Protein AF-A0A2D5PL57-F1 (afdb_monomer)

pLDDT: mean 83.76, std 11.52, range [42.31, 93.81]

Radius of gyration: 21.17 Å; Cα contacts (8 Å, |Δi|>4): 79; chains: 1; bounding box: 56×27×57 Å

Sequence (100 aa):
MLIHDTGSQYVMKTIISISALAGLIITVIYSLSTAAVSGHHVETGEAINLSGWQAIYVFIAEKGLHAYIFSLLPVFLSFTAIIAFTWRYILHRKQKNSDA

Secondary structure (DSSP, 8-state):
--SSSHHHHHHHHHHHHHHHHHHHHHHHHHHHHH-EEEEE-TTT-PEEEEETHHHHHHHHHHH-HHHHHHHHHHHHHHHHHHHHHHHHHHHHHHHHHH--

Foldseek 3Di:
DPDPVPVVVVVLVVQLVVLLVVLVVVLLVVCQQPQWDWDADPVPRHIDIDGGPVSLVVCCVVPNPVVVVVVSVVSSVVSSVVSSVVVVVVVVVVVVVVVD

Mean predicted aligned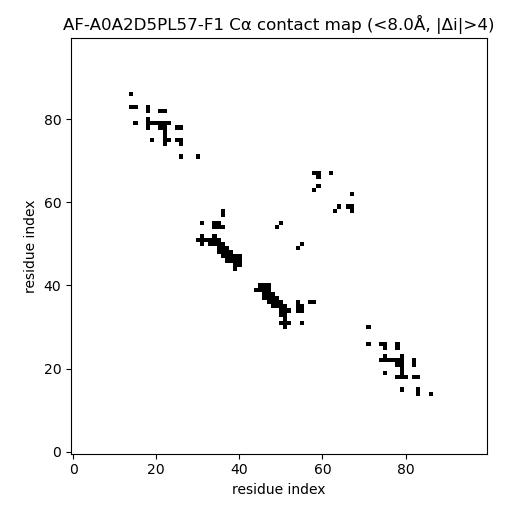 error: 8.34 Å

Structure (mmCIF, N/CA/C/O backbone):
data_AF-A0A2D5PL57-F1
#
_entry.id   AF-A0A2D5PL57-F1
#
loop_
_atom_site.group_PDB
_atom_site.id
_atom_site.type_symbol
_atom_site.label_atom_id
_atom_site.label_alt_id
_atom_site.label_comp_id
_atom_site.label_asym_id
_atom_site.label_entity_id
_atom_site.label_seq_id
_atom_site.pdbx_PDB_ins_code
_atom_site.Cartn_x
_atom_site.Cartn_y
_atom_site.Cartn_z
_atom_site.occupancy
_atom_site.B_iso_or_equiv
_atom_site.auth_seq_id
_atom_site.auth_comp_id
_atom_site.auth_asym_id
_atom_site.auth_atom_id
_atom_site.pdbx_PDB_model_num
ATOM 1 N N . MET A 1 1 ? -31.578 17.968 24.347 1.00 42.31 1 MET A N 1
ATOM 2 C CA . MET A 1 1 ? -31.079 16.581 24.230 1.00 42.31 1 MET A CA 1
ATOM 3 C C . MET A 1 1 ? -30.146 16.509 23.019 1.00 42.31 1 MET A C 1
ATOM 5 O O . MET A 1 1 ? -30.619 16.216 21.939 1.00 42.31 1 MET A O 1
ATOM 9 N N . LEU A 1 2 ? -28.869 16.909 23.148 1.00 48.16 2 LEU A N 1
ATOM 10 C CA . LEU A 1 2 ? -27.935 17.029 22.001 1.00 48.16 2 LEU A CA 1
ATOM 11 C C . LEU A 1 2 ? -26.445 16.793 22.355 1.00 48.16 2 LEU A C 1
ATOM 13 O O . LEU A 1 2 ? -25.574 17.025 21.529 1.00 48.16 2 LEU A O 1
ATOM 17 N N . ILE A 1 3 ? -26.120 16.333 23.571 1.00 51.72 3 ILE A N 1
ATOM 18 C CA . ILE A 1 3 ? -24.721 16.299 24.057 1.00 51.72 3 ILE A CA 1
ATOM 19 C C . ILE A 1 3 ? -24.068 14.907 23.903 1.00 51.72 3 ILE A C 1
ATOM 21 O O . ILE A 1 3 ? -22.857 14.773 24.028 1.00 51.72 3 ILE A O 1
ATOM 25 N N . HIS A 1 4 ? -24.827 13.861 23.561 1.00 49.00 4 HIS A N 1
ATOM 26 C CA . HIS A 1 4 ? -24.322 12.480 23.607 1.00 49.00 4 HIS A CA 1
ATOM 27 C C . HIS A 1 4 ? -23.671 11.963 22.302 1.00 49.00 4 HIS A C 1
ATOM 29 O O . HIS A 1 4 ? -23.108 10.869 22.299 1.00 49.00 4 HIS A O 1
ATOM 35 N N . ASP A 1 5 ? -23.714 12.723 21.201 1.00 56.97 5 ASP A N 1
ATOM 36 C CA . ASP A 1 5 ? -23.240 12.251 19.883 1.00 56.97 5 ASP A CA 1
ATOM 37 C C . ASP A 1 5 ? -21.818 12.734 19.524 1.00 56.97 5 ASP A C 1
ATOM 39 O O . ASP A 1 5 ? -21.108 12.121 18.727 1.00 56.97 5 ASP A O 1
ATOM 43 N N . THR A 1 6 ? -21.324 13.796 20.167 1.00 57.62 6 THR A N 1
ATOM 44 C CA . THR A 1 6 ? -19.999 14.357 19.850 1.00 57.62 6 THR A CA 1
ATOM 45 C C . THR A 1 6 ? -18.869 13.398 20.229 1.00 57.62 6 THR A C 1
ATOM 47 O O . THR A 1 6 ? -17.990 13.138 19.409 1.00 57.62 6 THR A O 1
ATOM 50 N N . GLY A 1 7 ? -18.916 12.796 21.423 1.00 62.38 7 GLY A N 1
ATOM 51 C CA . GLY A 1 7 ? -17.882 11.869 21.904 1.00 62.38 7 GLY A CA 1
ATOM 52 C C . GLY A 1 7 ? -17.693 10.635 21.012 1.00 62.38 7 GLY A C 1
ATOM 53 O O . GLY A 1 7 ? -16.562 10.244 20.727 1.00 62.38 7 GLY A O 1
ATOM 54 N N . SER A 1 8 ? -18.786 10.068 20.495 1.00 67.12 8 SER A N 1
ATOM 55 C CA . SER A 1 8 ? -18.750 8.900 19.601 1.00 67.12 8 SER A CA 1
ATOM 56 C C . SER A 1 8 ? -18.145 9.243 18.233 1.00 67.12 8 SER A C 1
ATOM 58 O O . SER A 1 8 ? -17.325 8.495 17.693 1.00 67.12 8 SER A O 1
ATOM 60 N N . GLN A 1 9 ? -18.454 10.431 17.701 1.00 71.62 9 GLN A N 1
ATOM 61 C CA . GLN A 1 9 ? -17.883 10.899 16.437 1.00 71.62 9 GLN A CA 1
ATOM 62 C C . GLN A 1 9 ? -16.378 11.184 16.521 1.00 71.62 9 GLN A C 1
ATOM 64 O O . GLN A 1 9 ? -15.650 10.877 15.573 1.00 71.62 9 GLN A O 1
ATOM 69 N N . TYR A 1 10 ? -15.884 11.739 17.634 1.00 77.94 10 TYR A N 1
ATOM 70 C CA . TYR A 1 10 ? -14.444 11.956 17.827 1.00 77.94 10 TYR A CA 1
ATOM 71 C C . TYR A 1 10 ? -13.669 10.636 17.879 1.00 77.94 10 TYR A C 1
ATOM 73 O O . TYR A 1 10 ? -12.620 10.509 17.240 1.00 77.94 10 TYR A O 1
ATOM 81 N N . VAL A 1 11 ? -14.205 9.631 18.575 1.00 79.81 11 VAL A N 1
ATOM 82 C CA . VAL A 1 11 ? -13.608 8.289 18.635 1.00 79.81 11 VAL A CA 1
ATOM 83 C C . VAL A 1 11 ? -13.581 7.645 17.247 1.00 79.81 11 VAL A C 1
ATOM 85 O O . VAL A 1 11 ? -12.534 7.159 16.824 1.00 79.81 11 VAL A O 1
ATOM 88 N N . MET A 1 12 ? -14.680 7.719 16.489 1.00 80.69 12 MET A N 1
ATOM 89 C CA . MET A 1 12 ? -14.746 7.161 15.134 1.00 80.69 12 MET A CA 1
ATOM 90 C C . MET A 1 12 ? -13.745 7.825 14.176 1.00 80.69 12 MET A C 1
ATOM 92 O O . MET A 1 12 ? -13.020 7.130 13.465 1.00 80.69 12 MET A O 1
ATOM 96 N N . LYS A 1 13 ? -13.644 9.161 14.187 1.00 84.75 13 LYS A N 1
ATOM 97 C CA . LYS A 1 13 ? -12.660 9.901 13.375 1.00 84.75 13 LYS A CA 1
ATOM 98 C C . LYS A 1 13 ? -11.227 9.511 13.732 1.00 84.75 13 LYS A C 1
ATOM 100 O O . LYS A 1 13 ? -10.412 9.303 12.841 1.00 84.75 13 LYS A O 1
ATOM 105 N N . THR A 1 14 ? -10.936 9.356 15.022 1.00 85.69 14 THR A N 1
ATOM 106 C CA . THR A 1 14 ? -9.604 8.966 15.507 1.00 85.69 14 THR A CA 1
ATOM 107 C C . THR A 1 14 ? -9.223 7.566 15.027 1.00 85.69 14 THR A C 1
ATOM 109 O O . THR A 1 14 ? -8.120 7.371 14.519 1.00 85.69 14 THR A O 1
ATOM 112 N N . ILE A 1 15 ? -10.147 6.602 15.110 1.00 85.75 15 ILE A N 1
ATOM 113 C CA . ILE A 1 15 ? -9.929 5.230 14.628 1.00 85.75 15 ILE A CA 1
ATOM 114 C C . ILE A 1 15 ? -9.656 5.224 13.126 1.00 85.75 15 ILE A C 1
ATOM 116 O O . ILE A 1 15 ? -8.711 4.570 12.687 1.00 85.75 15 ILE A O 1
ATOM 120 N N . ILE A 1 16 ? -10.441 5.968 12.340 1.00 87.94 16 ILE A N 1
ATOM 121 C CA . ILE A 1 16 ? -10.239 6.070 10.890 1.00 87.94 16 ILE A CA 1
ATOM 122 C C . ILE A 1 16 ? -8.863 6.670 10.585 1.00 87.94 16 ILE A C 1
ATOM 124 O O . ILE A 1 16 ? -8.118 6.083 9.805 1.00 87.94 16 ILE A O 1
ATOM 128 N N . SER A 1 17 ? -8.489 7.780 11.227 1.00 87.81 17 SER A N 1
ATOM 129 C CA . SER A 1 17 ? -7.196 8.439 10.998 1.00 87.81 17 SER A CA 1
ATOM 130 C C . SER A 1 17 ? -6.006 7.541 11.343 1.00 87.81 17 SER A C 1
ATOM 132 O O . SER A 1 17 ? -5.063 7.445 10.559 1.00 87.81 17 SER A O 1
ATOM 134 N N . ILE A 1 18 ? -6.052 6.837 12.479 1.00 90.19 18 ILE A N 1
ATOM 135 C CA . ILE A 1 18 ? -4.988 5.903 12.883 1.00 90.19 18 ILE A CA 1
ATOM 136 C C . ILE A 1 18 ? -4.921 4.714 11.918 1.00 90.19 18 ILE A C 1
ATOM 138 O O . ILE A 1 18 ? -3.834 4.311 11.509 1.00 90.19 18 ILE A O 1
ATOM 142 N N . SER A 1 19 ? -6.073 4.178 11.510 1.00 89.38 19 SER A N 1
ATOM 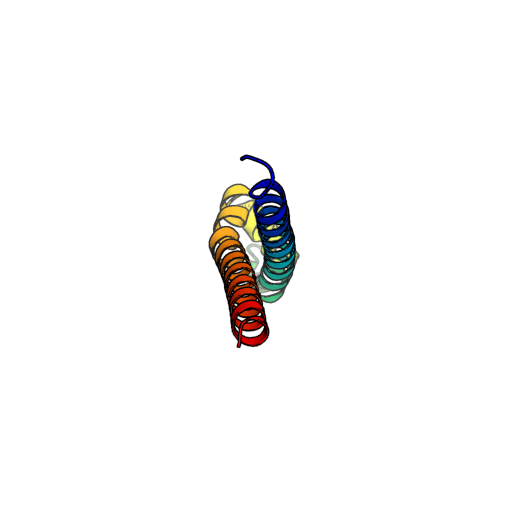143 C CA . SER A 1 19 ? -6.142 3.049 10.572 1.00 89.38 19 SER A CA 1
ATOM 144 C C . SER A 1 19 ? -5.642 3.429 9.177 1.00 89.38 19 SER A C 1
ATOM 146 O O . SER A 1 19 ? -4.984 2.627 8.514 1.00 89.38 19 SER A O 1
ATOM 148 N N . ALA A 1 20 ? -5.921 4.655 8.727 1.00 89.69 20 ALA A N 1
ATOM 149 C CA . ALA A 1 20 ? -5.394 5.196 7.479 1.00 89.69 20 ALA A CA 1
ATOM 150 C C . ALA A 1 20 ? -3.871 5.351 7.556 1.00 89.69 20 ALA A C 1
ATOM 152 O O . ALA A 1 20 ? -3.162 4.875 6.676 1.00 89.69 20 ALA A O 1
ATOM 153 N N . LEU A 1 21 ? -3.346 5.932 8.639 1.00 93.00 21 LEU A N 1
ATOM 154 C CA . LEU A 1 21 ? -1.902 6.086 8.817 1.00 93.00 21 LEU A CA 1
ATOM 155 C C . LEU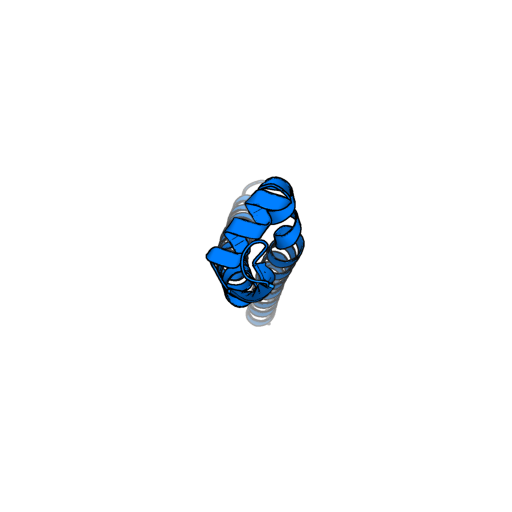 A 1 21 ? -1.180 4.731 8.849 1.00 93.00 21 LEU A C 1
ATOM 157 O O . LEU A 1 21 ? -0.190 4.539 8.145 1.00 93.00 21 LEU A O 1
ATOM 161 N N . ALA A 1 22 ? -1.695 3.775 9.622 1.00 91.06 22 ALA A N 1
ATOM 162 C CA . ALA A 1 22 ? -1.128 2.434 9.702 1.00 91.06 22 ALA A CA 1
ATOM 163 C C . ALA A 1 22 ? -1.196 1.703 8.351 1.00 91.06 22 ALA A C 1
ATOM 165 O O . ALA A 1 22 ? -0.208 1.108 7.925 1.00 91.06 22 ALA A O 1
ATOM 166 N N . GLY A 1 23 ? -2.323 1.806 7.637 1.00 90.56 23 GLY A N 1
ATOM 167 C CA . GLY A 1 23 ? -2.463 1.261 6.286 1.00 90.56 23 GLY A CA 1
ATOM 168 C C . GLY A 1 23 ? -1.461 1.865 5.302 1.00 90.56 23 GLY A C 1
ATOM 169 O O . GLY A 1 23 ? -0.878 1.134 4.502 1.00 90.56 23 GLY A O 1
ATOM 170 N N . LEU A 1 24 ? -1.186 3.170 5.394 1.00 92.44 24 LEU A N 1
ATOM 171 C CA . LEU A 1 24 ? -0.193 3.845 4.555 1.00 92.44 24 LEU A CA 1
ATOM 172 C C . LEU A 1 24 ? 1.218 3.316 4.822 1.00 92.44 24 LEU A C 1
ATOM 174 O O . LEU A 1 24 ? 1.921 2.960 3.880 1.00 92.44 24 LEU A O 1
ATOM 178 N N . ILE A 1 25 ? 1.611 3.195 6.093 1.00 93.81 25 ILE A N 1
ATOM 179 C CA . ILE A 1 25 ? 2.923 2.654 6.481 1.00 93.81 25 ILE A CA 1
ATOM 180 C C . ILE A 1 25 ? 3.092 1.224 5.958 1.00 93.81 25 ILE A C 1
ATOM 182 O O . ILE A 1 25 ? 4.101 0.913 5.325 1.00 93.81 25 ILE A O 1
ATOM 186 N N . ILE A 1 26 ? 2.090 0.365 6.164 1.00 93.12 26 ILE A N 1
ATOM 187 C CA . ILE A 1 26 ? 2.125 -1.023 5.686 1.00 93.12 26 ILE A CA 1
ATOM 188 C C . ILE A 1 26 ? 2.220 -1.068 4.160 1.00 93.12 26 ILE A C 1
ATOM 190 O O . ILE A 1 26 ? 2.967 -1.875 3.620 1.00 93.12 26 ILE A O 1
ATOM 194 N N . THR A 1 2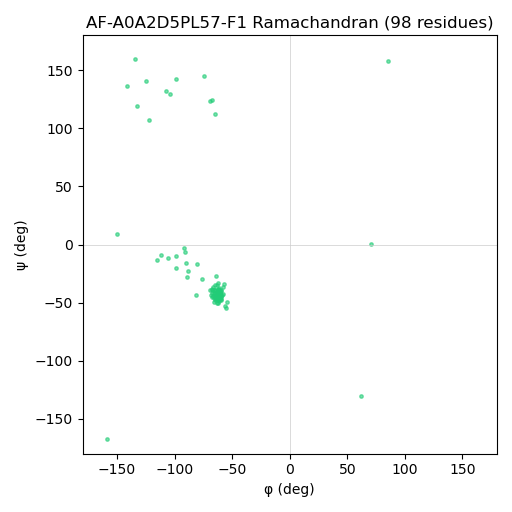7 ? 1.519 -0.180 3.458 1.00 93.00 27 THR A N 1
ATOM 195 C CA . THR A 1 27 ? 1.559 -0.106 1.990 1.00 93.00 27 THR A CA 1
ATOM 196 C C . THR A 1 27 ? 2.939 0.286 1.473 1.00 93.00 27 THR A C 1
ATOM 198 O O . THR A 1 27 ? 3.406 -0.283 0.489 1.00 93.00 27 THR A O 1
ATOM 201 N N . VAL A 1 28 ? 3.623 1.215 2.145 1.00 91.62 28 VAL A N 1
ATOM 202 C CA . VAL A 1 28 ? 5.005 1.588 1.803 1.00 91.62 28 VAL A CA 1
ATOM 203 C C . VAL A 1 28 ? 5.949 0.402 2.007 1.00 91.62 28 VAL A C 1
ATOM 205 O O . VAL A 1 28 ? 6.744 0.096 1.119 1.00 91.62 28 VAL A O 1
ATOM 208 N N . ILE A 1 29 ? 5.833 -0.298 3.141 1.00 93.06 29 ILE A N 1
ATOM 209 C CA . ILE A 1 29 ? 6.642 -1.491 3.435 1.00 93.06 29 ILE A CA 1
ATOM 210 C C . ILE A 1 29 ? 6.371 -2.593 2.407 1.00 93.06 29 ILE A C 1
ATOM 212 O O . ILE A 1 29 ? 7.314 -3.180 1.876 1.00 93.06 29 ILE A O 1
ATOM 216 N N . TYR A 1 30 ? 5.096 -2.850 2.104 1.00 92.06 30 TYR A N 1
ATOM 217 C CA . TYR A 1 30 ? 4.674 -3.809 1.090 1.00 92.06 30 TYR A CA 1
ATOM 218 C C . TYR A 1 30 ? 5.306 -3.469 -0.257 1.00 92.06 30 TYR A C 1
ATOM 220 O O . TYR A 1 30 ? 6.006 -4.307 -0.812 1.00 92.06 30 TYR A O 1
ATOM 228 N N . SER A 1 31 ? 5.154 -2.223 -0.718 1.00 91.81 31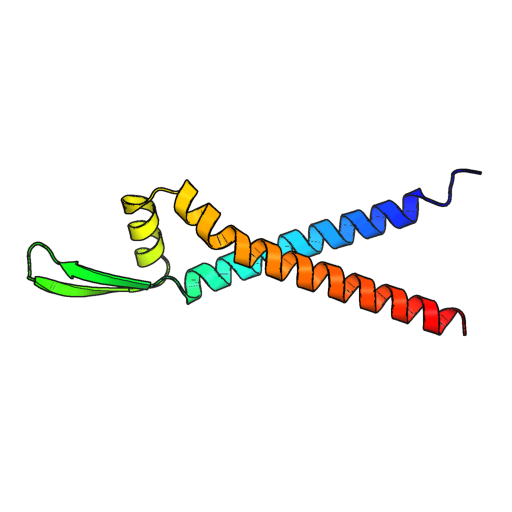 SER A N 1
ATOM 229 C CA . SER A 1 31 ? 5.708 -1.781 -1.997 1.00 91.81 31 SER A CA 1
ATOM 230 C C . SER A 1 31 ? 7.211 -2.038 -2.092 1.00 91.81 31 SER A C 1
ATOM 232 O O . SER A 1 31 ? 7.674 -2.658 -3.044 1.00 91.81 31 SER A O 1
ATOM 234 N N . LEU A 1 32 ? 7.979 -1.640 -1.074 1.00 91.12 32 LEU A N 1
ATOM 235 C CA . LEU A 1 32 ? 9.429 -1.848 -1.061 1.00 91.12 32 LEU A CA 1
ATOM 236 C C . LEU A 1 32 ? 9.821 -3.329 -1.024 1.00 91.12 32 LEU A C 1
ATOM 238 O O . LEU A 1 32 ? 10.818 -3.704 -1.636 1.00 91.12 32 LEU A O 1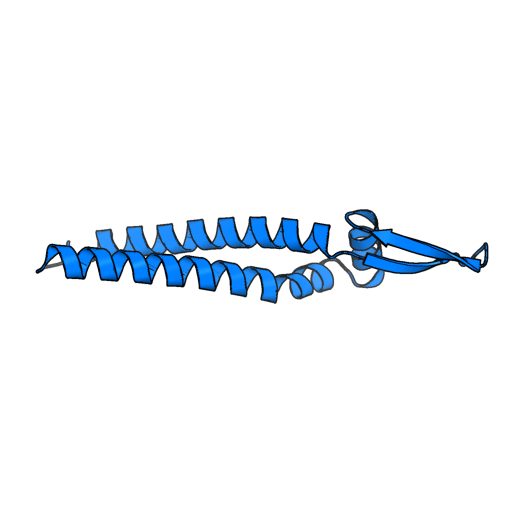
ATOM 242 N N . SER A 1 33 ? 9.042 -4.156 -0.327 1.00 90.25 33 SER A N 1
ATOM 243 C CA . SER A 1 33 ? 9.313 -5.591 -0.185 1.00 90.25 33 SER A CA 1
ATOM 244 C C . SER A 1 33 ? 8.961 -6.386 -1.445 1.00 90.25 33 SER A C 1
ATOM 246 O O . SER A 1 33 ? 9.573 -7.418 -1.700 1.00 90.25 33 SER A O 1
ATOM 248 N N . THR A 1 34 ? 7.971 -5.934 -2.222 1.00 88.44 34 THR A N 1
ATOM 249 C CA . THR A 1 34 ? 7.464 -6.659 -3.399 1.00 88.44 34 THR A CA 1
ATOM 250 C C . THR A 1 34 ? 7.887 -6.056 -4.732 1.00 88.44 34 THR A C 1
ATOM 252 O O . THR A 1 34 ? 7.671 -6.680 -5.768 1.00 88.44 34 THR A O 1
ATOM 255 N N . ALA A 1 35 ? 8.448 -4.846 -4.744 1.00 86.88 35 ALA A N 1
ATOM 256 C CA . ALA A 1 35 ? 8.910 -4.219 -5.972 1.00 86.88 35 ALA A CA 1
ATOM 257 C C . ALA A 1 35 ? 10.072 -5.015 -6.574 1.00 86.88 35 ALA A C 1
ATOM 259 O O . ALA A 1 35 ? 11.176 -5.043 -6.026 1.00 86.88 35 ALA A O 1
ATOM 260 N N . ALA A 1 36 ? 9.812 -5.623 -7.727 1.00 86.12 36 ALA A N 1
ATOM 261 C CA . ALA A 1 36 ? 10.792 -6.326 -8.534 1.00 86.12 36 ALA A CA 1
ATOM 262 C C . ALA A 1 36 ? 10.518 -6.058 -10.019 1.00 86.12 36 ALA A C 1
ATOM 264 O O . ALA A 1 36 ? 9.366 -6.074 -10.456 1.00 86.12 36 ALA A O 1
ATOM 265 N N . VAL A 1 37 ? 11.576 -5.802 -10.787 1.00 81.25 37 VAL A N 1
ATOM 266 C CA . VAL A 1 37 ? 11.533 -5.629 -12.243 1.00 81.25 37 VAL A CA 1
ATOM 267 C C . VAL A 1 37 ? 12.644 -6.475 -12.846 1.00 81.25 37 VAL A C 1
ATOM 269 O O . VAL A 1 37 ? 13.822 -6.259 -12.570 1.00 81.25 37 VAL A O 1
ATOM 272 N N . SER A 1 38 ? 12.259 -7.432 -13.683 1.00 82.62 38 SER A N 1
ATOM 273 C CA . SER A 1 38 ? 13.176 -8.276 -14.444 1.00 82.62 38 SER A CA 1
ATOM 274 C C . SER A 1 38 ? 13.158 -7.874 -15.917 1.00 82.62 38 SER A C 1
ATOM 276 O O . SER A 1 38 ? 12.082 -7.756 -16.504 1.00 82.62 38 SER A O 1
ATOM 278 N N . GLY A 1 39 ? 14.331 -7.713 -16.520 1.00 80.69 39 GLY A N 1
ATOM 279 C CA . GLY A 1 39 ? 14.488 -7.341 -17.926 1.00 80.69 39 GLY A CA 1
ATOM 280 C C . GLY A 1 39 ? 15.861 -7.724 -18.467 1.00 80.69 39 GLY A C 1
ATOM 281 O O . GLY A 1 39 ? 16.593 -8.488 -17.835 1.00 80.69 39 GLY A O 1
ATOM 282 N N . HIS A 1 40 ? 16.215 -7.220 -19.646 1.00 80.56 40 HIS A N 1
ATOM 283 C CA . HIS A 1 40 ? 17.542 -7.393 -20.243 1.00 80.56 40 HIS A CA 1
ATOM 284 C C . HIS A 1 40 ? 18.133 -6.025 -20.573 1.00 80.56 40 HIS A C 1
ATOM 286 O O . HIS A 1 40 ? 17.416 -5.127 -21.019 1.00 80.56 40 HIS A O 1
ATOM 292 N N . HIS A 1 41 ? 19.431 -5.857 -20.342 1.00 73.94 41 HIS A N 1
ATOM 293 C CA . HIS A 1 41 ? 20.134 -4.632 -20.689 1.00 73.94 41 HIS A CA 1
ATOM 294 C C . HIS A 1 41 ? 20.182 -4.500 -22.213 1.00 73.94 41 HIS A C 1
ATOM 296 O O . HIS A 1 41 ? 20.674 -5.395 -22.897 1.00 73.94 41 HIS A O 1
ATOM 302 N N . VAL A 1 42 ? 19.683 -3.387 -22.754 1.00 74.00 42 VAL A N 1
ATOM 303 C CA . VAL A 1 42 ? 19.562 -3.198 -24.212 1.00 74.00 42 VAL A CA 1
ATOM 304 C C . VAL A 1 42 ? 20.932 -3.226 -24.901 1.00 74.00 42 VAL A C 1
ATOM 306 O O . VAL A 1 42 ? 21.049 -3.716 -26.018 1.00 74.00 42 VAL A O 1
ATOM 309 N N . GLU A 1 43 ? 21.977 -2.749 -24.219 1.00 75.31 43 GLU A N 1
ATOM 310 C CA . GLU A 1 43 ? 23.331 -2.647 -24.786 1.00 75.31 43 GLU A CA 1
ATOM 311 C C . GLU A 1 43 ? 24.201 -3.899 -24.599 1.00 75.31 43 GLU A C 1
ATOM 313 O O . GLU A 1 43 ? 25.086 -4.143 -25.414 1.00 75.31 43 GLU A O 1
ATOM 318 N N . THR A 1 44 ? 23.976 -4.699 -23.549 1.00 76.62 44 THR A N 1
ATOM 319 C CA . THR A 1 44 ? 24.842 -5.853 -23.218 1.00 76.62 44 THR A CA 1
ATOM 320 C C . THR A 1 44 ? 24.128 -7.198 -23.332 1.00 76.62 44 THR A C 1
ATOM 322 O O . THR A 1 44 ? 24.777 -8.239 -23.334 1.00 76.62 44 THR A O 1
ATOM 325 N N . GLY A 1 45 ? 22.795 -7.204 -23.438 1.00 75.25 45 GLY A N 1
ATOM 326 C CA . GLY A 1 45 ? 21.975 -8.416 -23.465 1.00 75.25 45 GLY A CA 1
ATOM 327 C C . GLY A 1 45 ? 21.894 -9.156 -22.125 1.00 75.25 45 GLY A C 1
ATOM 328 O O . GLY A 1 45 ? 21.235 -10.190 -22.045 1.00 75.25 45 GLY A O 1
ATOM 329 N N . GLU A 1 46 ? 22.537 -8.651 -21.070 1.00 81.12 46 GLU A N 1
ATOM 330 C CA . GLU A 1 46 ? 22.567 -9.304 -19.761 1.00 81.12 46 GLU A CA 1
ATOM 331 C C . GLU A 1 46 ? 21.231 -9.169 -19.025 1.00 81.12 46 GLU A C 1
ATOM 333 O O . GLU A 1 46 ? 20.549 -8.143 -19.106 1.00 81.12 46 GLU A O 1
ATOM 338 N N . ALA A 1 47 ? 20.855 -10.205 -18.272 1.00 78.25 47 ALA A N 1
ATOM 339 C CA . ALA A 1 47 ? 19.650 -10.180 -17.457 1.00 78.25 47 ALA A CA 1
ATOM 340 C C . ALA A 1 47 ? 19.811 -9.199 -16.287 1.00 78.25 47 ALA A C 1
ATOM 342 O O . ALA A 1 47 ? 20.712 -9.338 -15.462 1.00 78.25 47 ALA A O 1
ATOM 343 N N . ILE A 1 48 ? 18.893 -8.237 -16.188 1.00 82.00 48 ILE A N 1
ATOM 344 C CA . ILE A 1 48 ? 18.810 -7.301 -15.069 1.00 82.00 48 ILE A CA 1
ATOM 345 C C . ILE A 1 48 ? 17.655 -7.735 -14.177 1.00 82.00 48 ILE A C 1
ATOM 347 O O . ILE A 1 48 ? 16.530 -7.924 -14.645 1.00 82.00 48 ILE A O 1
ATOM 351 N N . ASN A 1 49 ? 17.927 -7.848 -12.881 1.00 84.94 49 ASN A N 1
ATOM 352 C CA . ASN A 1 49 ? 16.902 -7.996 -11.862 1.00 84.94 49 ASN A CA 1
ATOM 353 C C . ASN A 1 49 ? 17.041 -6.847 -10.861 1.00 84.94 49 ASN A C 1
ATOM 355 O O . ASN A 1 49 ? 18.003 -6.794 -10.096 1.00 84.94 49 ASN A O 1
ATOM 359 N N . LEU A 1 50 ? 16.109 -5.900 -10.919 1.00 86.50 50 LEU A N 1
ATOM 360 C CA . LEU A 1 50 ? 16.039 -4.764 -10.010 1.00 86.50 50 LEU A CA 1
ATOM 361 C C . LEU A 1 50 ? 15.018 -5.058 -8.920 1.00 86.50 50 LEU A C 1
ATOM 363 O O . LEU A 1 50 ? 13.945 -5.593 -9.193 1.00 86.50 50 LEU A O 1
ATOM 367 N N . SER A 1 51 ? 15.316 -4.633 -7.697 1.00 89.25 51 SER A N 1
ATOM 368 C CA . SER A 1 51 ? 14.414 -4.774 -6.551 1.00 89.25 51 SER A CA 1
ATOM 369 C C . SER A 1 51 ? 14.321 -3.487 -5.735 1.00 89.25 51 SER A C 1
ATOM 371 O O . SER A 1 51 ? 15.208 -2.630 -5.793 1.00 89.25 51 SER A O 1
ATOM 373 N N . GLY A 1 52 ? 13.255 -3.351 -4.949 1.00 88.62 52 GLY A N 1
ATOM 374 C CA . GLY A 1 52 ? 13.060 -2.227 -4.035 1.00 88.62 52 GLY A CA 1
ATOM 375 C C . GLY A 1 52 ? 12.989 -0.886 -4.770 1.00 88.62 52 GLY A C 1
ATOM 376 O O . GLY A 1 52 ? 12.258 -0.735 -5.748 1.00 88.62 52 GLY A O 1
ATOM 377 N N . TRP A 1 53 ? 13.762 0.103 -4.313 1.00 89.25 53 TRP A N 1
ATOM 378 C CA . TRP A 1 53 ? 13.729 1.469 -4.853 1.00 89.25 53 TRP A CA 1
ATOM 379 C C . TRP A 1 53 ? 14.031 1.559 -6.354 1.00 89.25 53 TRP A C 1
ATOM 381 O O . TRP A 1 53 ? 13.411 2.362 -7.047 1.00 89.25 53 TRP A O 1
ATOM 391 N N . GLN A 1 54 ? 14.944 0.730 -6.868 1.00 89.44 54 GLN A N 1
ATOM 392 C CA . GLN A 1 54 ? 15.307 0.740 -8.290 1.00 89.44 54 GLN A CA 1
ATOM 393 C C . GLN A 1 54 ? 14.151 0.247 -9.164 1.00 89.44 54 GLN A C 1
ATOM 395 O O . GLN A 1 54 ? 13.818 0.878 -10.164 1.00 89.44 54 GLN A O 1
ATOM 400 N N . ALA A 1 55 ? 13.488 -0.833 -8.744 1.00 88.50 55 ALA A N 1
ATOM 401 C CA . ALA A 1 55 ? 12.305 -1.360 -9.417 1.00 88.50 55 ALA A CA 1
ATOM 402 C C . ALA A 1 55 ? 11.146 -0.351 -9.411 1.00 88.50 55 ALA A C 1
ATOM 404 O O . ALA A 1 55 ? 10.489 -0.160 -10.432 1.00 88.50 55 ALA A O 1
ATOM 405 N N . ILE A 1 56 ? 10.929 0.343 -8.287 1.00 90.44 56 ILE A N 1
ATOM 406 C CA . ILE A 1 56 ? 9.909 1.398 -8.176 1.00 90.44 56 ILE A CA 1
ATOM 407 C C . ILE A 1 56 ? 10.217 2.554 -9.128 1.00 90.44 56 ILE A C 1
ATOM 409 O O . ILE A 1 56 ? 9.321 3.030 -9.824 1.00 90.44 56 ILE A O 1
ATOM 413 N N . TYR A 1 57 ? 11.472 3.003 -9.176 1.00 90.69 57 TYR A N 1
ATOM 414 C CA . TYR A 1 57 ? 11.872 4.100 -10.052 1.00 90.69 57 TYR A CA 1
ATOM 415 C C . TYR A 1 57 ? 11.638 3.758 -11.526 1.00 90.69 57 TYR A C 1
ATOM 417 O O . TYR A 1 57 ? 11.024 4.547 -12.241 1.00 90.69 57 TYR A O 1
ATOM 425 N N . VAL A 1 58 ? 12.050 2.563 -11.959 1.00 90.44 58 VAL A N 1
ATOM 426 C CA . VAL A 1 58 ? 11.818 2.086 -13.330 1.00 90.44 58 VAL A CA 1
ATOM 427 C C . VAL A 1 58 ? 10.323 1.980 -13.626 1.00 90.44 58 VAL A C 1
ATOM 429 O O . VAL A 1 58 ? 9.865 2.497 -14.640 1.00 90.44 58 VAL A O 1
ATOM 432 N N . PHE A 1 59 ? 9.532 1.424 -12.706 1.00 88.94 59 PHE A N 1
ATOM 433 C CA . PHE A 1 59 ? 8.080 1.348 -12.873 1.00 88.94 59 PHE A CA 1
ATOM 434 C C . PHE A 1 59 ? 7.442 2.736 -13.049 1.00 88.94 59 PHE A C 1
ATOM 436 O O . PHE A 1 59 ? 6.582 2.918 -13.911 1.00 88.94 59 PHE A O 1
ATOM 443 N N . ILE A 1 60 ? 7.856 3.728 -12.251 1.00 92.00 60 ILE A N 1
ATOM 444 C CA . ILE A 1 60 ? 7.360 5.109 -12.353 1.00 92.00 60 ILE A CA 1
ATOM 445 C C . ILE A 1 60 ? 7.813 5.758 -13.663 1.00 92.00 60 ILE A C 1
ATOM 447 O O . ILE A 1 60 ? 7.024 6.477 -14.273 1.00 92.00 60 ILE A O 1
ATOM 451 N N . ALA A 1 61 ? 9.046 5.514 -14.105 1.00 91.38 61 ALA A N 1
ATOM 452 C CA . ALA A 1 61 ? 9.559 6.045 -15.363 1.00 91.38 61 ALA A CA 1
ATOM 453 C C . ALA A 1 61 ? 8.798 5.483 -16.577 1.00 91.38 61 ALA A C 1
ATOM 455 O O . ALA A 1 61 ? 8.496 6.228 -17.505 1.00 91.38 61 ALA A O 1
ATOM 456 N N . GLU A 1 62 ? 8.438 4.197 -16.552 1.00 89.31 62 GLU A N 1
ATOM 457 C CA . GLU A 1 62 ? 7.748 3.526 -17.660 1.00 89.31 62 GLU A CA 1
ATOM 458 C C . GLU A 1 62 ? 6.234 3.774 -17.682 1.00 89.31 62 GLU A C 1
ATOM 460 O O . GLU A 1 62 ? 5.651 3.987 -18.744 1.00 89.31 62 GLU A O 1
ATOM 465 N N . LYS A 1 63 ? 5.572 3.714 -16.519 1.00 90.19 63 LYS A N 1
ATOM 466 C CA . LYS A 1 63 ? 4.097 3.725 -16.412 1.00 90.19 63 LYS A CA 1
ATOM 467 C C . LYS A 1 63 ? 3.538 4.997 -15.779 1.00 90.19 63 LYS A C 1
ATOM 469 O O . LYS A 1 63 ? 2.329 5.218 -15.794 1.00 90.19 63 LYS A O 1
ATOM 474 N N . GLY A 1 64 ? 4.402 5.843 -15.230 1.00 92.00 64 GLY A N 1
ATOM 475 C CA . GLY A 1 64 ? 4.030 7.076 -14.553 1.00 92.00 64 GLY A CA 1
ATOM 476 C C . GLY A 1 64 ? 3.679 6.894 -13.074 1.00 92.00 64 GLY A C 1
ATOM 477 O O . GLY A 1 64 ? 3.271 5.830 -12.601 1.00 92.00 64 GLY A O 1
ATOM 478 N N . LEU A 1 65 ? 3.787 7.999 -12.331 1.00 92.25 65 LEU A N 1
ATOM 479 C CA . LEU A 1 65 ? 3.516 8.044 -10.890 1.00 92.25 65 LEU A CA 1
ATOM 480 C C . LEU A 1 65 ? 2.063 7.678 -10.544 1.00 92.25 65 LEU A C 1
ATOM 482 O O . LEU A 1 65 ? 1.813 7.012 -9.543 1.00 92.25 65 LEU A O 1
ATOM 486 N N . HIS A 1 66 ? 1.104 8.091 -11.375 1.00 93.44 66 HIS A N 1
ATOM 487 C CA . HIS A 1 66 ? -0.315 7.811 -11.154 1.00 93.44 66 HIS A CA 1
ATOM 488 C C . HIS A 1 66 ? -0.595 6.301 -11.169 1.00 93.44 66 HIS A C 1
ATOM 490 O O . HIS A 1 66 ? -1.243 5.796 -10.256 1.00 93.44 66 HIS A O 1
ATOM 496 N N . ALA A 1 67 ? -0.050 5.569 -12.147 1.00 92.19 67 ALA A N 1
ATOM 497 C CA . ALA A 1 67 ? -0.203 4.122 -12.247 1.00 92.19 67 ALA A CA 1
ATOM 498 C C . ALA A 1 67 ? 0.410 3.405 -11.037 1.00 92.19 67 ALA A C 1
ATOM 500 O O . ALA A 1 67 ? -0.189 2.473 -10.500 1.00 92.19 67 ALA A O 1
ATOM 501 N N . TYR A 1 68 ? 1.563 3.881 -10.560 1.00 91.00 68 TYR A N 1
ATOM 502 C CA . TYR A 1 68 ? 2.188 3.361 -9.348 1.00 91.00 68 TYR A CA 1
ATOM 503 C C . TYR A 1 68 ? 1.303 3.572 -8.108 1.00 91.00 68 TYR A C 1
ATOM 505 O O . TYR A 1 68 ? 1.023 2.615 -7.389 1.00 91.00 68 TYR A O 1
ATOM 513 N N . ILE A 1 69 ? 0.765 4.777 -7.895 1.00 90.81 69 ILE A N 1
ATOM 514 C CA . ILE A 1 69 ? -0.145 5.055 -6.769 1.00 90.81 69 ILE A CA 1
ATOM 515 C C . ILE A 1 69 ? -1.413 4.191 -6.854 1.00 90.81 69 ILE A C 1
ATOM 517 O O . ILE A 1 69 ? -1.818 3.596 -5.855 1.00 90.81 69 ILE A O 1
ATOM 521 N N . PHE A 1 70 ? -2.016 4.062 -8.040 1.00 92.94 70 PHE A N 1
ATOM 522 C CA . PHE A 1 70 ? -3.194 3.211 -8.231 1.00 92.94 70 PHE A CA 1
ATOM 523 C C . PHE A 1 70 ? -2.903 1.732 -7.969 1.00 92.94 70 PHE A C 1
ATOM 525 O O . PHE A 1 70 ? -3.755 1.048 -7.407 1.00 92.94 70 PHE A O 1
ATOM 532 N N . SER A 1 71 ? -1.704 1.244 -8.302 1.00 91.75 71 SER A N 1
ATOM 533 C CA . SER A 1 71 ? -1.311 -0.141 -8.013 1.00 91.75 71 SER A CA 1
ATOM 534 C C . SER A 1 71 ? -1.230 -0.446 -6.510 1.00 91.75 71 SER A C 1
ATOM 536 O O . SER A 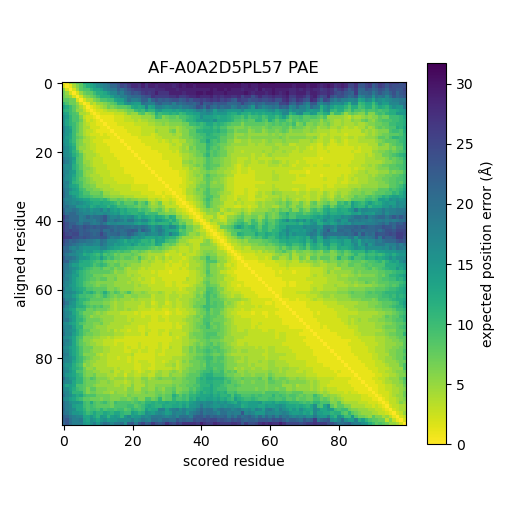1 71 ? -1.477 -1.576 -6.095 1.00 91.75 71 SER A O 1
ATOM 538 N N . LEU A 1 72 ? -0.954 0.568 -5.683 1.00 93.06 72 LEU A N 1
ATOM 539 C CA . LEU A 1 72 ? -0.853 0.444 -4.226 1.00 93.06 72 LEU A CA 1
ATOM 540 C C . LEU A 1 72 ? -2.185 0.663 -3.495 1.00 93.06 72 LEU A C 1
ATOM 542 O O . LEU A 1 72 ? -2.327 0.284 -2.330 1.00 93.06 72 LEU A O 1
ATOM 546 N N . LEU A 1 73 ? -3.178 1.243 -4.169 1.00 92.06 73 LEU A N 1
ATOM 547 C CA . LEU A 1 73 ? -4.473 1.590 -3.585 1.00 92.06 73 LEU A CA 1
ATOM 548 C C . LEU A 1 73 ? -5.227 0.381 -2.985 1.00 92.06 73 LEU A C 1
ATOM 550 O O . LEU A 1 73 ? -5.742 0.516 -1.873 1.00 92.06 73 LEU A O 1
ATOM 554 N N . PRO A 1 74 ? -5.269 -0.809 -3.624 1.00 93.19 74 PRO A N 1
ATOM 555 C CA . PRO A 1 74 ? -5.925 -1.981 -3.042 1.00 93.19 74 PRO A CA 1
ATOM 556 C C . PRO A 1 74 ? -5.278 -2.434 -1.731 1.00 93.19 74 PRO A C 1
ATOM 558 O O . PRO A 1 74 ? -5.981 -2.807 -0.793 1.00 93.19 74 PRO A O 1
ATOM 561 N N . VAL A 1 75 ? -3.947 -2.367 -1.649 1.00 92.50 75 VAL A N 1
ATOM 562 C CA . VAL A 1 75 ? -3.180 -2.738 -0.453 1.00 92.50 75 VAL A CA 1
ATOM 563 C C . VAL A 1 75 ? -3.509 -1.775 0.683 1.00 92.50 75 VAL A C 1
ATOM 565 O O . VAL A 1 75 ? -3.909 -2.207 1.764 1.00 92.50 75 VAL A O 1
ATOM 568 N N . PHE A 1 76 ? -3.446 -0.473 0.400 1.00 92.56 76 PHE A N 1
ATOM 569 C CA . PHE A 1 76 ? -3.794 0.579 1.349 1.00 92.56 76 PHE A CA 1
ATOM 570 C C . PHE A 1 76 ? -5.208 0.414 1.912 1.00 92.56 76 PHE A C 1
ATOM 572 O O . PHE A 1 76 ? -5.384 0.318 3.128 1.00 92.56 76 PHE A O 1
ATOM 579 N N . LEU A 1 77 ? -6.212 0.312 1.036 1.00 93.12 77 LEU A N 1
ATOM 580 C CA . LEU A 1 77 ? -7.609 0.189 1.450 1.00 93.12 77 LEU A CA 1
ATOM 581 C C . LEU A 1 77 ? -7.860 -1.085 2.260 1.00 93.12 77 LEU A C 1
ATOM 583 O O . LEU A 1 77 ? -8.583 -1.037 3.256 1.00 93.12 77 LEU A O 1
ATOM 587 N N . SER A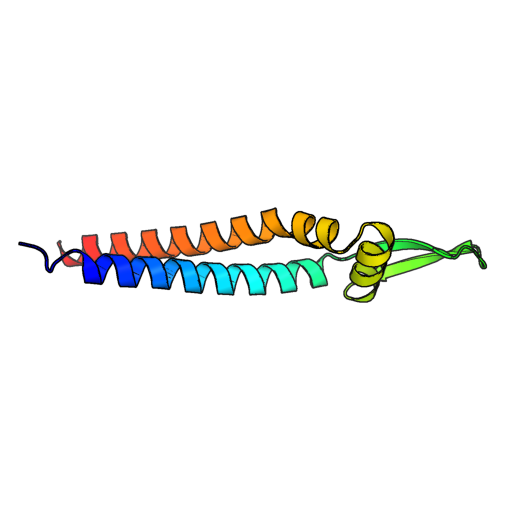 1 78 ? -7.238 -2.203 1.876 1.00 92.75 78 SER A N 1
ATOM 588 C CA . SER A 1 78 ? -7.390 -3.479 2.579 1.00 92.75 78 SER A CA 1
ATOM 589 C C . SER A 1 78 ? -6.867 -3.389 4.011 1.00 92.75 78 SER A C 1
ATOM 591 O O . SER A 1 78 ? -7.593 -3.708 4.952 1.00 92.75 78 SER A O 1
ATOM 593 N N . PHE A 1 79 ? -5.642 -2.894 4.208 1.00 90.75 79 PHE A N 1
ATOM 594 C CA . PHE A 1 79 ? -5.066 -2.784 5.549 1.00 90.75 79 PHE A CA 1
ATOM 595 C C . PHE A 1 79 ? -5.785 -1.747 6.409 1.00 90.75 79 PHE A C 1
ATOM 597 O O . PHE A 1 79 ? -6.079 -2.021 7.573 1.00 90.75 79 PHE A O 1
ATOM 604 N N . THR A 1 80 ? -6.145 -0.592 5.848 1.00 91.12 80 THR A N 1
ATOM 605 C CA . THR A 1 80 ? -6.939 0.405 6.574 1.00 91.12 80 THR A CA 1
ATOM 606 C C . THR A 1 80 ? -8.291 -0.159 7.013 1.00 91.12 80 THR A C 1
ATOM 608 O O . THR A 1 80 ? -8.676 0.021 8.170 1.00 91.12 80 THR A O 1
ATOM 611 N N . ALA A 1 81 ? -8.993 -0.889 6.141 1.00 90.69 81 ALA A N 1
ATOM 612 C CA . ALA A 1 81 ? -10.272 -1.509 6.476 1.00 90.69 81 ALA A CA 1
ATOM 613 C C . ALA A 1 81 ? -10.129 -2.590 7.558 1.00 90.69 81 ALA A C 1
ATOM 615 O O . ALA A 1 81 ? -10.907 -2.601 8.513 1.00 90.69 81 ALA A O 1
ATOM 616 N N . ILE A 1 82 ? -9.117 -3.460 7.454 1.00 92.50 82 ILE A N 1
ATOM 617 C CA . ILE A 1 82 ? -8.850 -4.520 8.438 1.00 92.50 82 ILE A CA 1
ATOM 618 C C . ILE A 1 82 ? -8.598 -3.920 9.823 1.00 92.50 82 ILE A C 1
ATOM 620 O O . ILE A 1 82 ? -9.195 -4.369 10.805 1.00 92.50 82 ILE A O 1
ATOM 624 N N . ILE A 1 83 ? -7.756 -2.888 9.917 1.00 90.81 83 ILE A N 1
ATOM 625 C CA . ILE A 1 83 ? -7.411 -2.258 11.198 1.00 90.81 83 ILE A CA 1
ATOM 626 C C . ILE A 1 83 ? -8.639 -1.569 11.800 1.00 90.81 83 ILE A C 1
ATOM 628 O O . ILE A 1 83 ? -8.956 -1.797 12.970 1.00 90.81 83 ILE A O 1
ATOM 632 N N . ALA A 1 84 ? -9.385 -0.807 10.995 1.00 89.50 84 ALA A N 1
ATOM 633 C CA . ALA A 1 84 ? -10.588 -0.121 11.456 1.00 89.50 84 ALA A CA 1
ATOM 634 C C . ALA A 1 84 ? -11.660 -1.109 11.947 1.00 89.50 84 ALA A C 1
ATOM 636 O O . ALA A 1 84 ? -12.258 -0.911 13.009 1.00 89.50 84 ALA A O 1
ATOM 637 N N . PHE A 1 85 ? -11.883 -2.199 11.206 1.00 89.94 85 PHE A N 1
ATOM 638 C CA . PHE A 1 85 ? -12.865 -3.219 11.565 1.00 89.94 85 PHE A CA 1
ATOM 639 C C . PHE A 1 85 ? -12.462 -3.974 12.835 1.00 89.94 85 PHE A C 1
ATOM 641 O O . PHE A 1 85 ? -13.276 -4.139 13.745 1.00 89.94 85 PHE A O 1
ATOM 648 N N . THR A 1 86 ? -11.190 -4.366 12.935 1.00 91.12 86 THR A N 1
ATOM 649 C CA . THR A 1 86 ? -10.642 -5.047 14.116 1.00 91.12 86 THR A CA 1
ATOM 650 C C . THR A 1 86 ? -10.785 -4.179 15.362 1.00 91.12 86 THR A C 1
ATOM 652 O O . THR A 1 86 ? -11.247 -4.644 16.405 1.00 91.12 86 THR A O 1
ATOM 655 N N . TRP A 1 87 ? -10.460 -2.892 15.253 1.00 87.19 87 TRP A N 1
ATOM 656 C CA . TRP A 1 87 ? -10.581 -1.958 16.366 1.00 87.19 87 TRP A CA 1
ATOM 657 C C . TRP A 1 87 ? -12.034 -1.777 16.814 1.00 87.19 87 TRP A C 1
ATOM 659 O O . TRP A 1 87 ? -12.339 -1.825 18.009 1.00 87.19 87 TRP A O 1
ATOM 669 N N . ARG A 1 88 ? -12.956 -1.629 15.855 1.00 85.62 88 ARG A N 1
ATOM 670 C CA . ARG A 1 88 ? -14.393 -1.528 16.132 1.00 85.62 88 ARG A CA 1
ATOM 671 C C . ARG A 1 88 ? -14.927 -2.782 16.827 1.00 85.62 88 ARG A C 1
ATOM 673 O O . ARG A 1 88 ? -15.689 -2.667 17.785 1.00 85.62 88 ARG A O 1
ATOM 680 N N . TYR A 1 89 ? -14.502 -3.965 16.389 1.00 87.56 89 TYR A N 1
ATOM 681 C CA . TYR A 1 89 ? -14.870 -5.230 17.022 1.00 87.56 89 TYR A CA 1
ATOM 682 C C . TYR A 1 89 ? -14.400 -5.302 18.485 1.00 87.56 89 TYR A C 1
ATOM 684 O O . TYR A 1 89 ? -15.178 -5.657 19.373 1.00 87.56 89 TYR A O 1
ATOM 692 N N . ILE A 1 90 ? -13.154 -4.901 18.759 1.00 87.06 90 ILE A N 1
ATOM 693 C CA . ILE A 1 90 ? -12.595 -4.880 20.120 1.00 87.06 90 ILE A CA 1
ATOM 694 C C . ILE A 1 90 ? -13.388 -3.933 21.031 1.00 87.06 90 ILE A C 1
ATOM 696 O O . ILE A 1 90 ? -13.693 -4.297 22.168 1.00 87.06 90 ILE A O 1
ATOM 700 N N . LEU A 1 91 ? -13.750 -2.742 20.544 1.00 84.19 91 LEU A N 1
ATOM 701 C CA . LEU A 1 91 ? -14.540 -1.775 21.315 1.00 84.19 91 LEU A CA 1
ATOM 702 C C . LEU A 1 91 ? -15.935 -2.306 21.660 1.00 84.19 91 LEU A C 1
ATOM 704 O O . LEU A 1 91 ? -16.331 -2.245 22.824 1.00 84.19 91 LEU A O 1
ATOM 708 N N . HIS A 1 92 ? -16.644 -2.894 20.691 1.00 82.38 92 HIS A N 1
ATOM 709 C CA . HIS A 1 92 ? -17.958 -3.495 20.943 1.00 82.38 92 HIS A CA 1
ATOM 710 C C . HIS A 1 92 ? -17.888 -4.633 21.967 1.00 82.38 92 HIS A C 1
ATOM 712 O O . HIS A 1 92 ? -18.754 -4.739 22.835 1.00 82.38 92 HIS A O 1
ATOM 718 N N . ARG A 1 93 ? -16.843 -5.469 21.908 1.00 84.06 93 ARG A N 1
ATOM 719 C CA . ARG A 1 93 ? -16.664 -6.551 22.883 1.00 84.06 93 ARG A CA 1
ATOM 720 C C . ARG A 1 93 ? -16.404 -6.015 24.294 1.00 84.06 93 ARG A C 1
ATOM 722 O O . ARG A 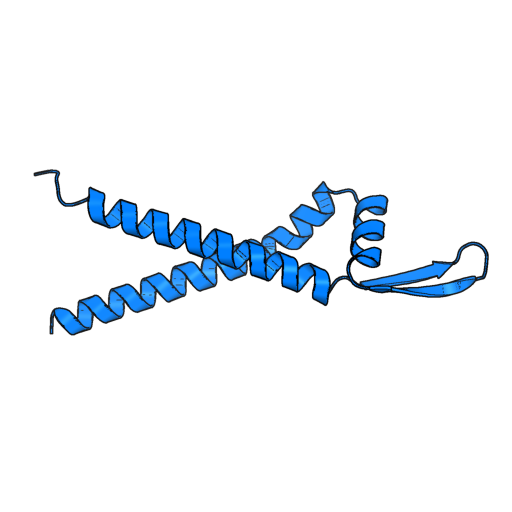1 93 ? -16.921 -6.577 25.254 1.00 84.06 93 ARG A O 1
ATOM 729 N N . LYS A 1 94 ? -15.628 -4.934 24.427 1.00 79.06 94 LYS A N 1
ATOM 730 C CA . LYS A 1 94 ? -15.374 -4.289 25.725 1.00 79.06 94 LYS A CA 1
ATOM 731 C C . LYS A 1 94 ? -16.641 -3.690 26.336 1.00 79.06 94 LYS A C 1
ATOM 733 O O . LYS A 1 94 ? -16.842 -3.867 27.528 1.00 79.06 94 LYS A O 1
ATOM 738 N N . GLN A 1 95 ? -17.492 -3.045 25.537 1.00 75.00 95 GLN A N 1
ATOM 739 C CA . GLN A 1 95 ? -18.782 -2.528 26.016 1.00 75.00 95 GLN A CA 1
ATOM 740 C C . GLN A 1 95 ? -19.688 -3.659 26.511 1.00 75.00 95 GLN A C 1
ATOM 742 O O . GLN A 1 95 ? -20.106 -3.641 27.660 1.00 75.00 95 GLN A O 1
ATOM 747 N N . LYS A 1 96 ? -19.870 -4.715 25.705 1.00 73.56 96 LYS A N 1
ATOM 748 C CA . LYS A 1 96 ? -20.713 -5.863 26.078 1.00 73.56 96 LYS A CA 1
ATOM 749 C C . LYS A 1 96 ? -20.284 -6.543 27.387 1.00 73.56 96 LYS A C 1
ATOM 751 O O . LYS A 1 96 ? -21.134 -7.039 28.111 1.00 73.56 96 LYS A O 1
ATOM 756 N N . ASN A 1 97 ? -18.983 -6.584 27.675 1.00 72.12 97 ASN A N 1
ATOM 757 C CA . ASN A 1 97 ? -18.458 -7.150 28.920 1.00 72.12 97 ASN A CA 1
ATOM 758 C C . ASN A 1 97 ? -18.547 -6.192 30.122 1.00 72.12 97 ASN A C 1
ATOM 760 O O . ASN A 1 97 ? -18.361 -6.645 31.241 1.00 72.12 97 ASN A O 1
ATOM 764 N N . SER A 1 98 ? -18.741 -4.889 29.901 1.00 65.75 98 SER A N 1
ATOM 765 C CA . SER A 1 98 ? -18.924 -3.900 30.972 1.00 65.75 98 SER A CA 1
ATOM 766 C C . SER A 1 98 ? -20.391 -3.744 31.377 1.00 65.75 98 SER A C 1
ATOM 768 O O . SER A 1 98 ? -20.655 -3.265 32.475 1.00 65.75 98 SER A O 1
ATOM 770 N N . ASP A 1 99 ? -21.314 -4.109 30.483 1.00 58.28 99 ASP A N 1
ATOM 771 C CA . ASP A 1 99 ? -22.766 -4.036 30.688 1.00 58.28 99 ASP A CA 1
ATOM 772 C C . ASP A 1 99 ? -23.365 -5.339 31.269 1.00 58.28 99 ASP A C 1
ATOM 774 O O . ASP A 1 99 ? -24.571 -5.401 31.512 1.00 58.28 99 ASP A O 1
ATOM 778 N N . ALA A 1 100 ? -22.546 -6.383 31.452 1.00 55.88 100 ALA A N 1
ATOM 779 C CA . ALA A 1 100 ? -22.915 -7.699 31.987 1.00 55.88 100 ALA A CA 1
ATOM 780 C C . ALA A 1 100 ? -22.329 -7.906 33.388 1.00 55.88 100 ALA A C 1
ATOM 782 O O . ALA A 1 100 ? -23.027 -8.528 34.219 1.00 55.88 100 ALA A O 1
#

Nearest PDB structures (foldseek):
  2zdi-assembly1_B-2  TM=3.732E-01  e=4.757E+00  Pyrococcus horikoshii
  1fxk-assembly1_B  TM=3.355E-01  e=8.066E+00  Methanothermobacter thermautotrophicus
  8gn7-assembly1_G  TM=3.178E-01  e=9.205E+00  Homo sapiens

Solvent-accessible surface area (backbone atoms only — not comparable to full-atom values): 5502 Å² total; per-residue (Å²): 142,80,78,80,59,60,66,59,51,54,53,52,52,51,44,50,52,53,18,46,52,51,10,48,54,52,34,52,54,47,48,46,73,65,29,64,40,77,52,61,40,90,89,76,68,45,80,42,77,36,53,24,71,59,18,48,50,52,50,31,73,75,64,32,61,67,53,54,54,59,69,44,44,64,56,25,54,49,44,18,48,52,46,39,51,52,52,53,51,53,52,54,54,53,51,58,65,71,77,107